Protein AF-A0A7K5H7E7-F1 (afdb_monomer_lite)

Secondary structure (DSSP, 8-state):
-HHHHHHHHHHHHHHHHHHHHHHHHHHHHHHHHHHHHHHHHHHHHHHHHHHHHHHHHTSPP-----------S-----------B-TTT-PBPSSHHHHHHHHHHHT-

Sequence (108 aa):
PQADIYKADFEAERAAREQLHAQREALQEALAQLQLRLESEGAARVRMEEMRNRHSELRPPAAAGGFGALPAPLRAPPEEQPDLCCPKCQYKAPDMDTLQIHVMDCIK

Radius of gyration: 29.77 Å; chains: 1; bounding box: 53×36×92 Å

Foldseek 3Di:
DVVVVVVVVVVVVVVVVVVVVVVVVVVVVVVVVVVVVVVVVVVVVVVVVVVVVVVVVPDPPPDDDDDDDDDDPDDDPPPPVPQLAQPQPRDGDPDVVRSVVVNVVRVD

pLDDT: mean 81.36, std 20.47, range [34.16, 98.75]

InterPro domains:
  IPR032419 NF-kappa-B essential modulator NEMO, CC2-LZ domain [PF16516] (2-38)
  IPR034735 NEMO, Zinc finger [PS51801] (78-108)
  IPR051301 Optineurin/NF-kappa-B Essential Modulator [PTHR31553] (2-107)

Organism: NCBI:txid1352770

Structure (mmCIF, N/CA/C/O backbone):
data_AF-A0A7K5H7E7-F1
#
_entry.id   AF-A0A7K5H7E7-F1
#
loop_
_atom_site.group_PDB
_atom_site.id
_atom_site.type_symbol
_atom_site.label_atom_id
_atom_site.label_alt_id
_atom_site.label_comp_id
_atom_site.label_asym_id
_atom_site.label_entity_id
_atom_site.label_seq_id
_atom_site.pdbx_PDB_ins_code
_atom_site.Cartn_x
_atom_site.Cartn_y
_atom_site.Cartn_z
_atom_site.occupancy
_atom_site.B_iso_or_equiv
_atom_site.auth_seq_id
_atom_site.auth_comp_id
_atom_site.auth_asym_id
_atom_site.auth_atom_id
_atom_site.pdbx_PDB_model_num
ATOM 1 N N . PRO A 1 1 ? -24.835 -1.617 33.616 1.00 86.38 1 PRO A N 1
ATOM 2 C CA . PRO A 1 1 ? -23.808 -1.591 34.684 1.00 86.38 1 PRO A CA 1
ATOM 3 C C . PRO A 1 1 ? -22.413 -1.335 34.102 1.00 86.38 1 PRO A C 1
ATOM 5 O O . PRO A 1 1 ? -22.262 -1.409 32.890 1.00 86.38 1 PRO A O 1
ATOM 8 N N . GLN A 1 2 ? -21.395 -1.068 34.928 1.00 92.88 2 GLN A N 1
ATOM 9 C CA . GLN A 1 2 ? -20.015 -0.855 34.455 1.00 92.88 2 GLN A CA 1
ATOM 10 C C . GLN A 1 2 ? -19.503 -2.017 33.570 1.00 92.88 2 GLN A C 1
ATOM 12 O O . GLN A 1 2 ? -18.801 -1.790 32.592 1.00 92.88 2 GLN A O 1
ATOM 17 N N . ALA A 1 3 ? -19.928 -3.251 33.862 1.00 95.69 3 ALA A N 1
ATOM 18 C CA . ALA A 1 3 ? -19.600 -4.440 33.073 1.00 95.69 3 ALA A CA 1
ATOM 19 C C . ALA A 1 3 ? -20.118 -4.390 31.622 1.00 95.69 3 ALA A C 1
ATOM 21 O O . ALA A 1 3 ? -19.424 -4.841 30.715 1.00 95.69 3 ALA A O 1
ATOM 22 N N . ASP A 1 4 ? -21.302 -3.815 31.388 1.00 96.56 4 ASP A N 1
ATOM 23 C CA . ASP A 1 4 ? -21.872 -3.721 30.036 1.00 96.56 4 ASP A CA 1
ATOM 24 C C . ASP A 1 4 ? -21.140 -2.677 29.193 1.00 96.56 4 ASP A C 1
ATOM 26 O O . ASP A 1 4 ? -20.968 -2.873 27.995 1.00 96.56 4 ASP A O 1
ATOM 30 N N . ILE A 1 5 ? -20.667 -1.598 29.830 1.00 96.69 5 ILE A N 1
ATOM 31 C CA . I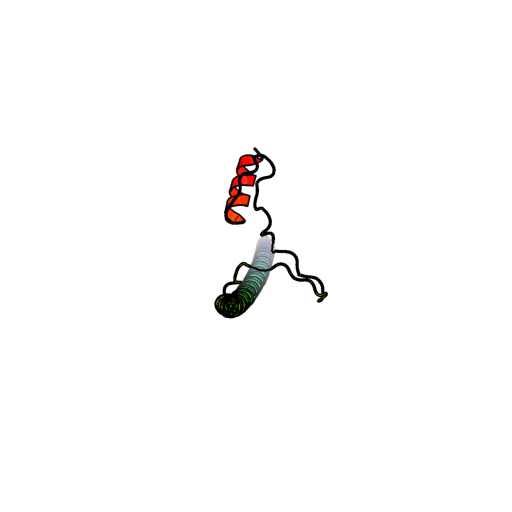LE A 1 5 ? -19.872 -0.555 29.169 1.00 96.69 5 ILE A CA 1
ATOM 32 C C . ILE A 1 5 ? -18.554 -1.158 28.683 1.00 96.69 5 ILE A C 1
ATOM 34 O O . ILE A 1 5 ? -18.241 -1.063 27.504 1.00 96.69 5 ILE A O 1
ATOM 38 N N . TYR A 1 6 ? -17.834 -1.883 29.547 1.00 97.44 6 TYR A N 1
ATOM 39 C CA . TYR A 1 6 ? -16.593 -2.543 29.133 1.00 97.44 6 TYR A CA 1
ATOM 40 C C . TYR A 1 6 ? -16.799 -3.586 28.040 1.00 97.44 6 TYR A C 1
ATOM 42 O O . TYR A 1 6 ? -15.942 -3.743 27.172 1.00 97.44 6 TYR A O 1
ATOM 50 N N . LYS A 1 7 ? -17.922 -4.309 28.071 1.00 98.00 7 LYS A N 1
ATOM 51 C CA . LYS A 1 7 ? -18.250 -5.264 27.015 1.00 98.00 7 LYS A CA 1
ATOM 52 C C . LYS A 1 7 ? -18.471 -4.549 25.679 1.00 98.00 7 LYS A C 1
ATOM 54 O O . LYS A 1 7 ? -17.911 -4.981 24.676 1.00 98.00 7 LYS A O 1
ATOM 59 N N . ALA A 1 8 ? -19.229 -3.454 25.684 1.00 98.25 8 ALA A N 1
ATOM 60 C CA . ALA A 1 8 ? -19.455 -2.640 24.495 1.00 98.25 8 ALA A CA 1
ATOM 61 C C . ALA A 1 8 ? -18.144 -2.049 23.948 1.00 98.25 8 ALA A C 1
ATOM 63 O O . ALA A 1 8 ? -17.880 -2.161 22.754 1.00 98.25 8 ALA A O 1
ATOM 64 N N . ASP A 1 9 ? -17.291 -1.501 24.817 1.00 98.31 9 ASP A N 1
ATOM 65 C CA . ASP A 1 9 ? -15.992 -0.942 24.426 1.00 98.31 9 ASP A CA 1
ATOM 66 C C . ASP A 1 9 ? -15.071 -2.016 23.827 1.00 98.31 9 ASP A C 1
ATOM 68 O O . ASP A 1 9 ? -14.405 -1.786 22.819 1.00 98.31 9 ASP A O 1
ATOM 72 N N . PHE A 1 10 ? -15.061 -3.220 24.403 1.00 98.56 10 PHE A N 1
ATOM 73 C CA . PHE A 1 10 ? -14.285 -4.343 23.880 1.00 98.56 10 PHE A CA 1
ATOM 74 C C . PHE A 1 10 ? -14.773 -4.806 22.501 1.00 98.56 10 PHE A C 1
ATOM 76 O O . PHE A 1 10 ? -13.960 -5.098 21.622 1.00 98.56 10 PHE A O 1
ATOM 83 N N . GLU A 1 11 ? -16.090 -4.882 22.298 1.00 98.44 11 GLU A N 1
ATOM 84 C CA . GLU A 1 11 ? -16.678 -5.230 21.001 1.00 98.44 11 GLU A CA 1
ATOM 85 C C . GLU A 1 11 ? -16.379 -4.155 19.947 1.00 98.44 11 GLU A C 1
ATOM 87 O O . GLU A 1 11 ? -16.005 -4.494 18.822 1.00 98.44 11 GLU A O 1
ATOM 92 N N . ALA A 1 12 ? -16.454 -2.874 20.319 1.00 98.56 12 ALA A N 1
ATOM 93 C CA . ALA A 1 12 ? -16.100 -1.760 19.446 1.00 98.56 12 ALA A CA 1
ATOM 94 C C . ALA A 1 12 ? -14.616 -1.790 19.044 1.00 98.56 12 ALA A C 1
ATOM 96 O O . ALA A 1 12 ? -14.295 -1.697 17.858 1.00 98.56 12 ALA A O 1
ATOM 97 N N . GLU A 1 13 ? -13.712 -1.989 20.006 1.00 98.62 13 GLU A N 1
ATOM 98 C CA . GLU A 1 13 ? -12.269 -2.096 19.756 1.00 98.62 13 GLU A CA 1
ATOM 99 C C . GLU A 1 13 ? -11.940 -3.307 18.870 1.00 98.62 13 GLU A C 1
ATOM 101 O O . GLU A 1 13 ? -11.122 -3.212 17.951 1.00 98.62 13 GLU A O 1
ATOM 106 N N . ARG A 1 14 ? -12.600 -4.452 19.096 1.00 98.62 14 ARG A N 1
ATOM 107 C CA . ARG A 1 14 ? -12.456 -5.631 18.232 1.00 98.62 14 ARG A CA 1
ATOM 108 C C . ARG A 1 14 ? -12.885 -5.319 16.802 1.00 98.62 14 ARG A C 1
ATOM 110 O O . ARG A 1 14 ? -12.111 -5.578 15.884 1.00 98.62 14 ARG A O 1
ATOM 117 N N . ALA A 1 15 ? -14.078 -4.758 16.613 1.00 98.62 15 ALA A N 1
ATOM 118 C CA . ALA A 1 15 ? -14.592 -4.429 15.288 1.00 98.62 15 ALA A CA 1
ATOM 119 C C . ALA A 1 15 ? -13.671 -3.437 14.559 1.00 98.62 15 ALA A C 1
ATOM 121 O O . ALA A 1 15 ? -13.368 -3.626 13.381 1.00 98.62 15 ALA A O 1
ATOM 122 N N . ALA A 1 16 ? -13.155 -2.426 15.265 1.00 98.62 16 ALA A N 1
ATOM 123 C CA . ALA A 1 16 ? -12.189 -1.480 14.712 1.00 98.62 16 ALA A CA 1
ATOM 124 C C . ALA A 1 16 ? -10.892 -2.179 14.267 1.00 98.62 16 ALA A C 1
ATOM 126 O O . ALA A 1 16 ? -10.380 -1.920 13.176 1.00 98.62 16 ALA A O 1
ATOM 127 N N . ARG A 1 17 ? -10.376 -3.114 15.074 1.00 98.69 17 ARG A N 1
ATOM 128 C CA . ARG A 1 17 ? -9.191 -3.907 14.716 1.00 98.69 17 ARG A CA 1
ATOM 129 C C . ARG A 1 17 ? -9.437 -4.801 13.514 1.00 98.69 17 ARG A C 1
ATOM 131 O O . ARG A 1 17 ? -8.601 -4.827 12.618 1.00 98.69 17 ARG A O 1
ATOM 138 N N . GLU A 1 18 ? -10.564 -5.500 13.467 1.00 98.62 18 GLU A N 1
ATOM 139 C CA . GLU A 1 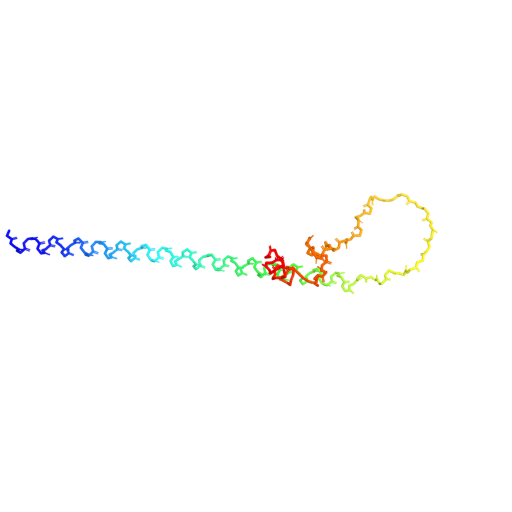18 ? -10.934 -6.351 12.333 1.00 98.62 18 GLU A CA 1
ATOM 140 C C . GLU A 1 18 ? -11.047 -5.532 11.038 1.00 98.62 18 GLU A C 1
ATOM 142 O O . GLU A 1 18 ? -10.499 -5.929 10.012 1.00 98.62 18 GLU A O 1
ATOM 147 N N . GLN A 1 19 ? -11.647 -4.338 11.093 1.00 98.69 19 GLN A N 1
ATOM 148 C CA . GLN A 1 19 ? -11.720 -3.424 9.947 1.00 98.69 19 GLN A CA 1
ATOM 149 C C . GLN A 1 19 ? -10.345 -2.933 9.485 1.00 98.69 19 GLN A C 1
ATOM 151 O O . GLN A 1 19 ? -10.091 -2.850 8.282 1.00 98.69 19 GLN A O 1
ATOM 156 N N . LEU A 1 20 ? -9.449 -2.587 10.414 1.00 98.69 20 LEU A N 1
ATOM 157 C CA . LEU A 1 20 ? -8.081 -2.190 10.074 1.00 98.69 20 LEU A CA 1
ATOM 158 C C . LEU A 1 20 ? -7.293 -3.352 9.469 1.00 98.69 20 LEU A C 1
ATOM 160 O O . LEU A 1 20 ? -6.573 -3.160 8.491 1.00 98.69 20 LEU A O 1
ATOM 164 N N . HIS A 1 21 ? -7.447 -4.556 10.018 1.00 98.69 21 HIS A N 1
ATOM 165 C CA . HIS A 1 21 ? -6.830 -5.761 9.476 1.00 98.69 21 HIS A CA 1
ATOM 166 C C . HIS A 1 21 ? -7.323 -6.061 8.058 1.00 98.69 21 HIS A C 1
ATOM 168 O O . HIS A 1 21 ? -6.492 -6.263 7.174 1.00 98.69 21 HIS A O 1
ATOM 174 N N . ALA A 1 22 ? -8.633 -5.991 7.817 1.00 98.69 22 ALA A N 1
ATOM 175 C CA . ALA A 1 22 ? -9.212 -6.188 6.492 1.00 98.69 22 ALA A CA 1
ATOM 176 C C . ALA A 1 22 ? -8.699 -5.150 5.477 1.00 98.69 22 ALA A C 1
ATOM 178 O O . ALA A 1 22 ? -8.295 -5.504 4.372 1.00 98.69 22 ALA A O 1
ATOM 179 N N . GLN A 1 23 ? -8.645 -3.867 5.858 1.00 98.75 23 GLN A N 1
ATOM 180 C CA . GLN A 1 23 ? -8.087 -2.813 4.999 1.00 98.75 23 GLN A CA 1
ATOM 181 C C . GLN A 1 23 ? -6.599 -3.032 4.710 1.00 98.75 23 GLN A C 1
ATOM 183 O O . GLN A 1 23 ? -6.159 -2.854 3.575 1.00 98.75 23 GLN A O 1
ATOM 188 N N . ARG A 1 24 ? -5.819 -3.437 5.719 1.00 98.75 24 ARG A N 1
ATOM 189 C CA . ARG A 1 24 ? -4.398 -3.755 5.552 1.00 98.75 24 ARG A CA 1
ATOM 190 C C . ARG A 1 24 ? -4.211 -4.895 4.555 1.00 98.75 24 ARG A C 1
ATOM 192 O O . ARG A 1 24 ? -3.368 -4.773 3.674 1.00 98.75 24 ARG A O 1
ATOM 199 N N . GLU A 1 25 ? -4.976 -5.974 4.689 1.00 98.75 25 GLU A N 1
ATOM 200 C CA . GLU A 1 25 ? -4.896 -7.129 3.788 1.00 98.75 25 GLU A CA 1
ATOM 201 C C . GLU A 1 25 ? -5.276 -6.749 2.355 1.00 98.75 25 GLU A C 1
ATOM 203 O O . GLU A 1 25 ? -4.519 -7.046 1.433 1.00 98.75 25 GLU A O 1
ATOM 208 N N . ALA A 1 26 ? -6.352 -5.978 2.169 1.00 98.69 26 ALA A N 1
ATOM 209 C CA . ALA A 1 26 ? -6.749 -5.479 0.853 1.00 98.69 26 ALA A CA 1
ATOM 210 C C . ALA A 1 26 ? -5.665 -4.600 0.198 1.00 98.69 26 ALA A C 1
ATOM 212 O O . ALA A 1 26 ? -5.372 -4.742 -0.990 1.00 98.69 26 ALA A O 1
ATOM 213 N N . LEU A 1 27 ? -5.032 -3.704 0.965 1.00 98.69 27 LEU A N 1
ATOM 214 C C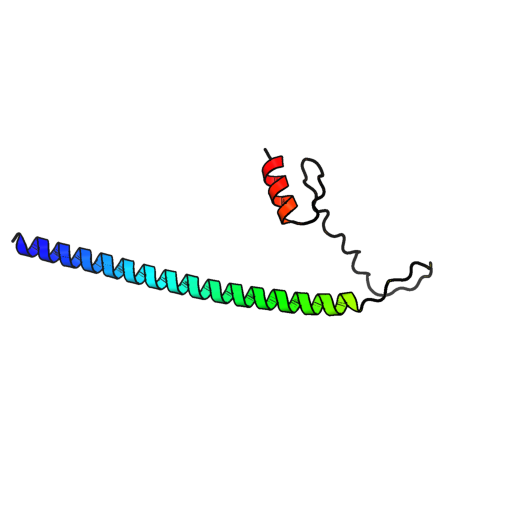A . LEU A 1 27 ? -3.937 -2.867 0.463 1.00 98.69 27 LEU A CA 1
ATOM 215 C C . LEU A 1 27 ? -2.684 -3.687 0.136 1.00 98.69 27 LEU A C 1
ATOM 217 O O . LEU A 1 27 ? -2.032 -3.430 -0.874 1.00 98.69 27 LEU A O 1
ATOM 221 N N . GLN A 1 28 ? -2.345 -4.672 0.969 1.00 98.75 28 GLN A N 1
ATOM 222 C CA . GLN A 1 28 ? -1.223 -5.578 0.717 1.00 98.75 28 GLN A CA 1
ATOM 223 C C . GLN A 1 28 ? -1.438 -6.382 -0.568 1.00 98.75 28 GLN A C 1
ATOM 225 O O . GLN A 1 28 ? -0.515 -6.500 -1.374 1.00 98.75 28 GLN A O 1
ATOM 230 N N . GLU A 1 29 ? -2.653 -6.875 -0.795 1.00 98.69 29 GLU A N 1
ATOM 231 C CA . GLU A 1 29 ? -3.002 -7.591 -2.018 1.00 98.69 29 GLU A CA 1
ATOM 232 C C . GLU A 1 29 ? -2.935 -6.679 -3.253 1.00 98.69 29 GLU A C 1
ATOM 234 O O . GLU A 1 29 ? -2.332 -7.048 -4.261 1.00 98.69 29 GLU A O 1
ATOM 239 N N . ALA A 1 30 ? -3.458 -5.451 -3.165 1.00 98.62 30 ALA A N 1
ATOM 240 C CA . ALA A 1 30 ? -3.372 -4.474 -4.251 1.00 98.62 30 ALA A CA 1
ATOM 241 C C . ALA A 1 30 ? -1.917 -4.125 -4.614 1.00 98.62 30 ALA A C 1
ATOM 243 O O . ALA A 1 30 ? -1.572 -4.030 -5.794 1.00 98.62 30 ALA A O 1
ATOM 244 N N . LEU A 1 31 ? -1.044 -3.971 -3.612 1.00 98.69 31 LEU A N 1
ATOM 245 C CA . LEU A 1 31 ? 0.385 -3.748 -3.835 1.00 98.69 31 LEU A CA 1
ATOM 246 C C . LEU A 1 31 ? 1.048 -4.945 -4.520 1.00 98.69 31 LEU A C 1
ATOM 248 O O . LEU A 1 31 ? 1.786 -4.746 -5.484 1.00 98.69 31 LEU A O 1
ATOM 252 N N . ALA A 1 32 ? 0.755 -6.168 -4.076 1.00 98.62 32 ALA A N 1
ATOM 253 C CA . ALA A 1 32 ? 1.293 -7.378 -4.693 1.00 98.62 32 ALA A CA 1
ATOM 254 C C . ALA A 1 32 ? 0.872 -7.497 -6.170 1.00 98.62 32 ALA A C 1
ATOM 256 O O . ALA A 1 32 ? 1.696 -7.798 -7.035 1.00 98.62 32 ALA A O 1
ATOM 257 N N . GLN A 1 33 ? -0.389 -7.189 -6.489 1.00 98.56 33 GLN A N 1
ATOM 258 C CA . GLN A 1 33 ? -0.884 -7.180 -7.870 1.00 98.56 33 GLN A CA 1
ATOM 259 C C . GLN A 1 33 ? -0.175 -6.126 -8.735 1.00 98.56 33 GLN A C 1
ATOM 261 O O . GLN A 1 33 ? 0.212 -6.409 -9.871 1.00 98.56 33 GLN A O 1
ATOM 266 N N . LEU A 1 34 ? 0.022 -4.913 -8.205 1.00 98.25 34 LEU A N 1
ATOM 267 C CA . LEU A 1 34 ? 0.735 -3.841 -8.905 1.00 98.25 34 LEU A CA 1
ATOM 268 C C . LEU A 1 34 ? 2.202 -4.194 -9.163 1.00 98.25 34 LEU A C 1
ATOM 270 O O . LEU A 1 34 ? 2.699 -3.938 -10.259 1.00 98.25 34 LEU A O 1
ATOM 274 N N . GLN A 1 35 ? 2.880 -4.803 -8.188 1.00 98.25 35 GLN A N 1
ATOM 275 C CA . GLN A 1 35 ? 4.256 -5.278 -8.343 1.00 98.25 35 GLN A CA 1
ATOM 276 C C . GLN A 1 35 ? 4.359 -6.311 -9.466 1.00 98.25 35 GLN A C 1
ATOM 278 O O . GLN A 1 35 ? 5.164 -6.142 -10.379 1.00 98.25 35 GLN A O 1
ATOM 283 N N . LEU A 1 36 ? 3.477 -7.312 -9.467 1.00 98.19 36 LEU A N 1
ATOM 284 C CA . LEU A 1 36 ? 3.464 -8.364 -10.484 1.00 98.19 36 LEU A CA 1
ATOM 285 C C . LEU A 1 36 ? 3.190 -7.799 -11.888 1.00 98.19 36 LEU A C 1
ATOM 287 O O . LEU A 1 36 ? 3.810 -8.201 -12.876 1.00 98.19 36 LEU A O 1
ATOM 291 N N . ARG A 1 37 ? 2.305 -6.801 -11.986 1.00 97.69 37 ARG A N 1
ATOM 292 C CA . ARG A 1 37 ? 2.069 -6.077 -13.238 1.00 97.69 37 ARG A CA 1
ATOM 293 C C . ARG A 1 37 ? 3.317 -5.318 -13.692 1.00 97.69 37 ARG A C 1
ATOM 295 O O . ARG A 1 37 ? 3.683 -5.434 -14.860 1.00 97.69 37 ARG A O 1
ATOM 302 N N . LEU A 1 38 ? 3.980 -4.588 -12.798 1.00 96.81 38 LEU A N 1
ATOM 303 C CA . LEU A 1 38 ? 5.192 -3.833 -13.121 1.00 96.81 38 LEU A CA 1
ATOM 304 C C . LEU A 1 38 ? 6.328 -4.754 -13.585 1.00 96.81 38 LEU A C 1
ATOM 306 O O . LEU A 1 38 ? 6.997 -4.450 -14.570 1.00 96.81 38 LEU A O 1
ATOM 310 N N . GLU A 1 39 ? 6.505 -5.905 -12.936 1.00 97.19 39 GLU A N 1
ATOM 311 C CA . GLU A 1 39 ? 7.456 -6.941 -13.355 1.00 97.19 39 GLU A CA 1
ATOM 312 C C . GLU A 1 39 ? 7.132 -7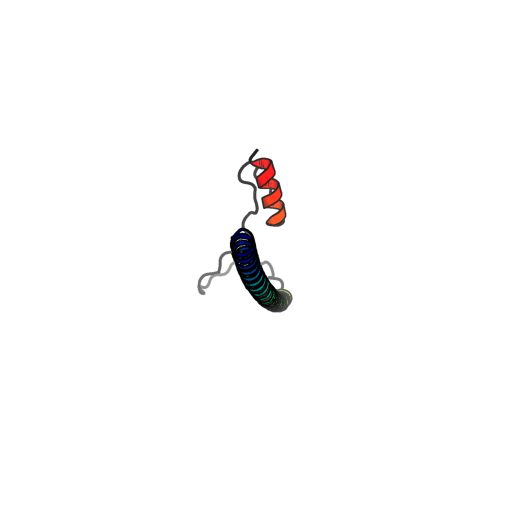.466 -14.757 1.00 97.19 39 GLU A C 1
ATOM 314 O O . GLU A 1 39 ? 8.020 -7.583 -15.603 1.00 97.19 39 GLU A O 1
ATOM 319 N N . SER A 1 40 ? 5.852 -7.728 -15.042 1.00 95.81 40 SER A N 1
ATOM 320 C CA . SER A 1 40 ? 5.418 -8.192 -16.363 1.00 95.81 40 SER A CA 1
ATOM 321 C C . SER A 1 40 ? 5.649 -7.146 -17.463 1.00 95.81 40 SER A C 1
ATOM 323 O O . SER A 1 40 ? 6.126 -7.485 -18.550 1.00 95.81 40 SER A O 1
ATOM 325 N N . GLU A 1 41 ? 5.370 -5.869 -17.176 1.00 95.69 41 GLU A N 1
ATOM 326 C CA . GLU A 1 41 ? 5.604 -4.745 -18.083 1.00 95.69 41 GLU A CA 1
ATOM 327 C C . GLU A 1 41 ? 7.110 -4.520 -18.290 1.00 95.69 41 GLU A C 1
ATOM 329 O O . GLU A 1 41 ? 7.552 -4.324 -19.423 1.00 95.69 41 GLU A O 1
ATOM 334 N N . GLY A 1 42 ? 7.914 -4.623 -17.229 1.00 94.56 42 GLY A N 1
ATOM 335 C CA . GLY A 1 42 ? 9.375 -4.577 -17.290 1.00 94.56 42 GLY A CA 1
ATOM 336 C C . GLY A 1 42 ? 9.947 -5.696 -18.159 1.00 94.56 42 GLY A C 1
ATOM 337 O O . GLY A 1 42 ? 10.708 -5.431 -19.088 1.00 94.56 42 GLY A O 1
ATOM 338 N N . ALA A 1 43 ? 9.503 -6.937 -17.952 1.00 93.38 43 ALA A N 1
ATOM 339 C CA . ALA A 1 43 ? 9.900 -8.076 -18.779 1.00 93.38 43 ALA A CA 1
ATOM 340 C C . ALA A 1 43 ? 9.460 -7.920 -20.247 1.00 93.38 43 ALA A C 1
ATOM 342 O O . ALA A 1 43 ? 10.165 -8.346 -21.164 1.00 93.38 43 ALA A O 1
ATOM 343 N N . ALA A 1 44 ? 8.297 -7.314 -20.508 1.00 93.75 44 ALA A N 1
ATOM 344 C CA . ALA A 1 44 ? 7.866 -6.989 -21.866 1.00 93.75 44 ALA A CA 1
ATOM 345 C C . ALA A 1 44 ? 8.769 -5.927 -22.516 1.00 93.75 44 ALA A C 1
ATOM 347 O O . ALA A 1 44 ? 9.181 -6.109 -23.662 1.00 93.75 44 ALA A O 1
ATOM 348 N N . ARG A 1 45 ? 9.129 -4.862 -21.786 1.00 93.81 45 ARG A N 1
ATOM 349 C CA . ARG A 1 45 ? 10.052 -3.817 -22.262 1.00 93.81 45 ARG A CA 1
ATOM 350 C C . ARG A 1 45 ? 11.429 -4.384 -22.601 1.00 93.81 45 ARG A C 1
ATOM 352 O O . ARG A 1 45 ? 11.898 -4.149 -23.711 1.00 93.81 45 ARG A O 1
ATOM 359 N N . VAL A 1 46 ? 12.015 -5.187 -21.709 1.00 92.56 46 VAL A N 1
ATOM 360 C CA . VAL A 1 46 ? 13.312 -5.851 -21.942 1.00 92.56 46 VAL A CA 1
ATOM 361 C C . VAL A 1 46 ? 13.261 -6.712 -23.207 1.00 92.56 46 VAL A C 1
ATOM 363 O O . VAL A 1 46 ? 14.115 -6.579 -24.078 1.00 92.56 46 VAL A O 1
ATOM 366 N N . ARG A 1 47 ? 12.211 -7.526 -23.383 1.00 92.12 47 ARG A N 1
ATOM 367 C CA . ARG A 1 47 ? 12.042 -8.342 -24.600 1.00 92.12 47 ARG A CA 1
ATOM 368 C C . ARG A 1 47 ? 11.959 -7.507 -25.880 1.00 92.12 47 ARG A C 1
ATOM 370 O O . ARG A 1 47 ? 12.503 -7.909 -26.908 1.00 92.12 47 ARG A O 1
ATOM 377 N N . MET A 1 48 ? 11.279 -6.360 -25.848 1.00 91.06 48 MET A N 1
ATOM 378 C CA . MET A 1 48 ? 11.218 -5.466 -27.012 1.00 91.06 48 MET A CA 1
ATOM 379 C C . MET A 1 48 ? 12.573 -4.819 -27.312 1.00 91.06 48 MET A C 1
ATOM 381 O O . MET A 1 48 ? 12.952 -4.703 -28.477 1.00 91.06 48 MET A O 1
ATOM 385 N N . GLU A 1 49 ? 13.315 -4.430 -26.281 1.00 90.25 49 GLU A N 1
ATOM 386 C CA . GLU A 1 49 ? 14.658 -3.870 -26.414 1.00 90.25 49 GLU A CA 1
ATOM 387 C C . GLU A 1 49 ? 15.657 -4.882 -26.991 1.00 90.25 49 GLU A C 1
ATOM 389 O O . GLU A 1 49 ? 16.402 -4.544 -27.909 1.00 90.25 49 GLU A O 1
ATOM 394 N N . GLU A 1 50 ? 15.607 -6.146 -26.566 1.00 91.69 50 GLU A N 1
ATOM 395 C CA . GLU A 1 50 ? 16.411 -7.221 -27.161 1.00 91.69 50 GLU A CA 1
ATOM 396 C C . GLU A 1 50 ? 16.125 -7.401 -28.660 1.00 91.69 50 GLU A C 1
ATOM 398 O O . GLU A 1 50 ? 17.049 -7.529 -29.468 1.00 91.69 50 GLU A O 1
ATOM 403 N N . MET A 1 51 ? 14.846 -7.388 -29.056 1.00 90.62 51 MET A N 1
ATOM 404 C CA . MET A 1 51 ? 14.453 -7.461 -30.468 1.00 90.62 51 MET A CA 1
ATOM 405 C C . MET A 1 51 ? 14.946 -6.242 -31.253 1.00 90.62 51 MET A C 1
ATOM 407 O O . MET A 1 51 ? 15.400 -6.392 -32.387 1.00 90.62 51 MET A O 1
ATOM 411 N N . ARG A 1 52 ? 14.891 -5.041 -30.663 1.00 87.44 52 ARG A N 1
ATOM 412 C CA . ARG A 1 52 ? 15.428 -3.816 -31.271 1.00 87.44 52 ARG A CA 1
ATOM 413 C C . ARG A 1 52 ? 16.938 -3.923 -31.483 1.00 87.44 52 ARG A C 1
ATOM 415 O O . ARG A 1 52 ? 17.391 -3.673 -32.597 1.00 87.44 52 ARG A O 1
ATOM 422 N N . ASN A 1 53 ? 17.688 -4.361 -30.470 1.00 88.81 53 ASN A N 1
ATOM 423 C CA . ASN A 1 53 ? 19.142 -4.517 -30.556 1.00 88.81 53 ASN A CA 1
ATOM 424 C C . ASN A 1 53 ? 19.555 -5.518 -31.641 1.00 88.81 53 ASN A C 1
ATOM 426 O O . ASN A 1 53 ? 20.438 -5.238 -32.442 1.00 88.81 53 ASN A O 1
ATOM 430 N N . ARG A 1 54 ? 18.884 -6.671 -31.750 1.00 84.94 54 ARG A N 1
ATOM 431 C CA . ARG A 1 54 ? 19.195 -7.643 -32.818 1.00 84.94 54 ARG A CA 1
ATOM 432 C C . ARG A 1 54 ? 19.031 -7.054 -34.221 1.00 84.94 54 ARG A C 1
ATOM 434 O O . ARG A 1 54 ? 19.809 -7.379 -35.111 1.00 84.94 54 ARG A O 1
ATOM 441 N N . HIS A 1 55 ?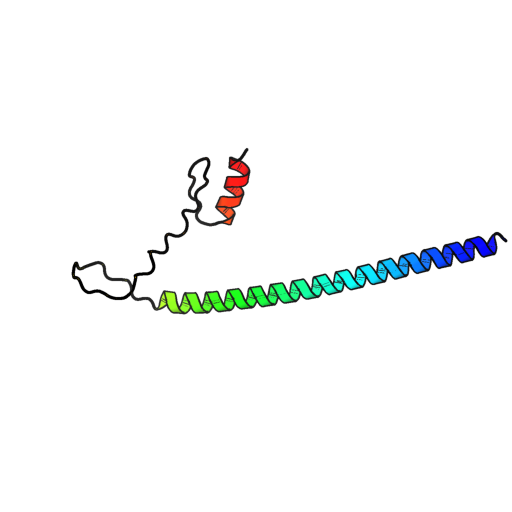 18.037 -6.191 -34.425 1.00 80.56 55 HIS A N 1
ATOM 442 C CA . HIS A 1 55 ? 17.837 -5.518 -35.709 1.00 80.56 55 HIS A CA 1
ATOM 443 C C . HIS A 1 55 ? 18.796 -4.335 -35.925 1.00 80.56 55 HIS A C 1
ATOM 445 O O . HIS A 1 55 ? 19.139 -4.060 -37.075 1.00 80.56 55 HIS A O 1
ATOM 451 N N . SER A 1 56 ? 19.252 -3.649 -34.868 1.00 64.69 56 SER A N 1
ATOM 452 C CA . SER A 1 56 ? 20.257 -2.582 -34.988 1.00 64.69 56 SER A CA 1
ATOM 453 C C . SER A 1 56 ? 21.646 -3.126 -35.324 1.00 64.69 56 SER A C 1
ATOM 455 O O . SER A 1 56 ? 22.318 -2.549 -36.172 1.00 64.69 56 SER A O 1
ATOM 457 N N . GLU A 1 57 ? 22.042 -4.263 -34.745 1.00 61.94 57 GLU A N 1
ATOM 458 C CA . GLU A 1 57 ? 23.331 -4.929 -35.015 1.00 61.94 57 GLU A CA 1
ATOM 459 C C . GLU A 1 57 ? 23.429 -5.504 -36.444 1.00 61.94 57 GLU A C 1
ATOM 461 O O . GLU A 1 57 ? 24.519 -5.721 -36.967 1.00 61.94 57 GLU A O 1
ATOM 466 N N . LEU A 1 58 ? 22.292 -5.727 -37.113 1.00 58.22 58 LEU A N 1
ATOM 467 C CA . LEU A 1 58 ? 22.224 -6.171 -38.511 1.00 58.22 58 LEU A CA 1
ATOM 468 C C . LEU A 1 58 ? 22.104 -5.010 -39.511 1.00 58.22 58 LEU A C 1
ATOM 470 O O . LEU A 1 58 ? 22.048 -5.250 -40.720 1.00 58.22 58 LEU A O 1
ATOM 474 N N . ARG A 1 59 ? 22.054 -3.752 -39.046 1.00 51.59 59 ARG A N 1
ATOM 475 C CA . ARG A 1 59 ? 22.013 -2.588 -39.936 1.00 51.59 59 ARG A CA 1
ATOM 476 C C . ARG A 1 59 ? 23.398 -2.409 -40.573 1.00 51.59 59 ARG A C 1
ATOM 478 O O . ARG A 1 59 ? 24.353 -2.127 -39.852 1.00 51.59 59 ARG A O 1
ATOM 485 N N . PRO A 1 60 ? 23.543 -2.538 -41.907 1.00 45.31 60 PRO A N 1
ATOM 486 C CA . PRO A 1 60 ? 24.834 -2.339 -42.555 1.00 45.31 60 PRO A CA 1
ATOM 487 C C . PRO A 1 60 ? 25.322 -0.907 -42.288 1.00 45.31 60 PRO A C 1
ATOM 489 O O . PRO A 1 60 ? 24.489 0.010 -42.293 1.00 45.31 60 PRO A O 1
ATOM 492 N N . PRO A 1 61 ? 26.633 -0.674 -42.084 1.00 44.34 61 PRO A N 1
ATOM 493 C CA . PRO A 1 61 ? 27.154 0.679 -41.970 1.00 44.34 61 PRO A CA 1
ATOM 494 C C . PRO A 1 61 ? 26.812 1.421 -43.262 1.00 44.34 61 PRO A C 1
ATOM 496 O O . PRO A 1 61 ? 27.197 1.007 -44.356 1.00 44.34 61 PRO A O 1
ATOM 499 N N . ALA A 1 62 ? 26.025 2.489 -43.138 1.00 48.75 62 ALA A N 1
ATOM 500 C CA . ALA A 1 62 ? 25.658 3.323 -44.268 1.00 48.75 62 ALA A CA 1
ATOM 501 C C . ALA A 1 62 ? 26.942 3.919 -44.859 1.00 48.75 62 ALA A C 1
ATOM 503 O O . ALA A 1 62 ? 27.568 4.791 -44.256 1.00 48.75 62 ALA A O 1
ATOM 504 N N . ALA A 1 63 ? 27.349 3.415 -46.023 1.00 41.03 63 ALA A N 1
ATOM 505 C CA . ALA A 1 63 ? 28.433 3.991 -46.794 1.00 41.03 63 ALA A CA 1
ATOM 506 C C . ALA A 1 63 ? 28.080 5.448 -47.123 1.00 41.03 63 ALA A C 1
ATOM 508 O O . ALA A 1 63 ? 27.052 5.740 -47.735 1.00 41.03 63 ALA A O 1
ATOM 509 N N . ALA A 1 64 ? 28.941 6.360 -46.680 1.00 51.06 64 ALA A N 1
ATOM 510 C CA . ALA A 1 64 ? 28.931 7.745 -47.100 1.00 51.06 64 ALA A CA 1
ATOM 511 C C . ALA A 1 64 ? 29.162 7.816 -48.618 1.00 51.06 64 ALA A C 1
ATOM 513 O O . ALA A 1 64 ? 30.174 7.323 -49.111 1.00 51.06 64 ALA A O 1
ATOM 514 N N . GLY A 1 65 ? 28.255 8.459 -49.355 1.00 41.38 65 GLY A N 1
ATOM 515 C CA . GLY A 1 65 ? 28.522 8.883 -50.728 1.00 41.38 65 GLY A CA 1
ATOM 516 C C . GLY A 1 65 ? 27.308 8.867 -51.651 1.00 41.38 65 GLY A C 1
ATOM 517 O O . GLY A 1 65 ? 26.602 7.871 -51.747 1.00 41.38 65 GLY A O 1
ATOM 518 N N . GLY A 1 66 ? 27.134 9.963 -52.394 1.00 34.16 66 GLY A N 1
ATOM 519 C CA . GLY A 1 66 ? 26.439 9.945 -53.683 1.00 34.16 66 GLY A CA 1
ATOM 520 C C . GLY A 1 66 ? 25.163 10.776 -53.760 1.00 34.16 66 GLY A C 1
ATOM 521 O O . GLY A 1 66 ? 24.087 10.336 -53.375 1.00 34.16 66 GLY A O 1
ATOM 522 N N . PHE A 1 67 ? 25.292 11.966 -54.345 1.00 44.69 67 PHE A N 1
ATOM 523 C CA . PHE A 1 67 ? 24.205 12.703 -54.987 1.00 44.69 67 PHE A CA 1
ATOM 524 C C . PHE A 1 67 ? 23.511 11.828 -56.050 1.00 44.69 67 PHE A C 1
ATOM 526 O O . PHE A 1 67 ? 24.191 11.243 -56.890 1.00 44.69 67 PHE A O 1
ATOM 533 N N . GLY A 1 68 ? 22.174 11.793 -56.073 1.00 36.09 68 GLY A N 1
ATOM 534 C CA . GLY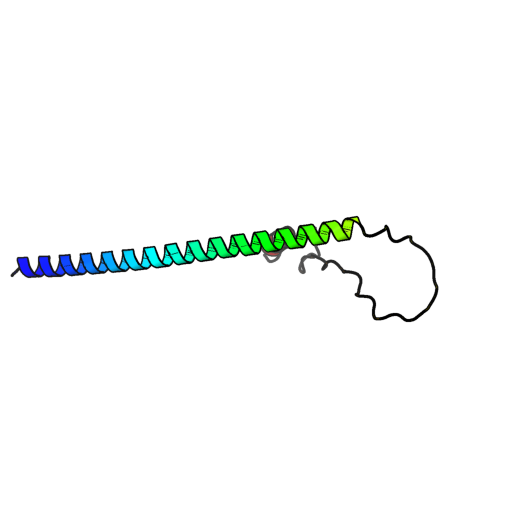 A 1 68 ? 21.412 11.174 -57.165 1.00 36.09 68 GLY A CA 1
ATOM 535 C C . GLY A 1 68 ? 19.937 10.959 -56.824 1.00 36.09 68 GLY A C 1
ATOM 536 O O . GLY A 1 68 ? 19.608 10.196 -55.926 1.00 36.09 68 GLY A O 1
ATOM 537 N N . ALA A 1 69 ? 19.060 11.679 -57.521 1.00 53.47 69 ALA A N 1
ATOM 538 C CA . ALA A 1 69 ? 17.612 11.747 -57.328 1.00 53.47 69 ALA A CA 1
ATOM 539 C C . ALA A 1 69 ? 16.861 10.435 -57.632 1.00 53.47 69 ALA A C 1
ATOM 541 O O . ALA A 1 69 ? 17.237 9.764 -58.582 1.00 53.47 69 ALA A O 1
ATOM 542 N N . LEU A 1 70 ? 15.777 10.148 -56.885 1.00 39.75 70 LEU A N 1
ATOM 543 C CA . LEU A 1 70 ? 14.472 9.574 -57.305 1.00 39.75 70 LEU A CA 1
ATOM 544 C C . LEU A 1 70 ? 13.491 9.572 -56.091 1.00 39.75 70 LEU A C 1
ATOM 546 O O . LEU A 1 70 ? 13.961 9.523 -54.951 1.00 39.75 70 LEU A O 1
ATOM 550 N N . PRO A 1 71 ? 12.152 9.663 -56.278 1.00 57.75 71 PRO A N 1
ATOM 551 C CA . PRO A 1 71 ? 11.207 9.914 -55.187 1.00 57.75 71 PRO A CA 1
ATOM 552 C C . PRO A 1 71 ? 10.682 8.600 -54.582 1.00 57.75 71 PRO A C 1
ATOM 554 O O . PRO A 1 71 ? 10.031 7.810 -55.259 1.00 57.75 71 PRO A O 1
ATOM 557 N N . ALA A 1 72 ? 10.939 8.371 -53.295 1.00 44.72 72 ALA A N 1
ATOM 558 C CA . ALA A 1 72 ? 10.395 7.255 -52.515 1.00 44.72 72 ALA A CA 1
ATOM 559 C C . ALA A 1 72 ? 9.962 7.775 -51.128 1.00 44.72 72 ALA A C 1
ATOM 561 O O . ALA A 1 72 ? 10.489 8.802 -50.687 1.00 44.72 72 ALA A O 1
ATOM 562 N N . PRO A 1 73 ? 8.949 7.152 -50.492 1.00 43.41 73 PRO A N 1
ATOM 563 C CA . PRO A 1 73 ? 8.059 7.804 -49.537 1.00 43.41 73 PRO A CA 1
ATOM 564 C C . PRO A 1 73 ? 8.824 8.298 -48.313 1.00 43.41 73 PRO A C 1
ATOM 566 O O . PRO A 1 73 ? 9.783 7.663 -47.881 1.00 43.41 73 PRO A O 1
ATOM 569 N N . LEU A 1 74 ? 8.389 9.465 -47.827 1.00 48.47 74 LEU A N 1
ATOM 570 C CA . LEU A 1 74 ? 8.998 10.290 -46.788 1.00 48.47 74 LEU A CA 1
ATOM 571 C C . LEU A 1 74 ? 9.942 9.514 -45.862 1.00 48.47 74 LEU A C 1
ATOM 573 O O . LEU A 1 74 ? 9.510 8.731 -45.016 1.00 48.47 74 LEU A O 1
ATOM 577 N N . ARG A 1 75 ? 11.240 9.810 -46.011 1.00 43.31 75 ARG A N 1
ATOM 578 C CA . ARG A 1 75 ? 12.253 9.652 -44.967 1.00 43.31 75 ARG A CA 1
ATOM 579 C C . ARG A 1 75 ? 11.618 10.006 -43.623 1.00 43.31 75 ARG A C 1
ATOM 581 O O . ARG A 1 75 ? 11.217 11.153 -43.427 1.00 43.31 75 ARG A O 1
ATOM 588 N N . ALA A 1 76 ? 11.572 9.043 -42.706 1.00 41.97 76 ALA A N 1
ATOM 589 C CA . ALA A 1 76 ? 11.544 9.387 -41.295 1.00 41.97 76 ALA A CA 1
ATOM 590 C C . ALA A 1 76 ? 12.706 10.374 -41.058 1.00 41.97 76 ALA A C 1
ATOM 592 O O . ALA A 1 76 ? 13.797 10.141 -41.605 1.00 41.97 76 ALA A O 1
ATOM 593 N N . PRO A 1 77 ? 12.483 11.495 -40.349 1.00 43.53 77 PRO A N 1
ATOM 594 C CA . PRO A 1 77 ? 13.560 12.413 -40.007 1.00 43.53 77 PRO A CA 1
ATOM 595 C C . PRO A 1 77 ? 14.704 11.633 -39.344 1.00 43.53 77 PRO A C 1
ATOM 597 O O . PRO A 1 77 ? 14.449 10.559 -38.786 1.00 43.53 77 PRO A O 1
ATOM 600 N N . PRO A 1 78 ? 15.960 12.122 -39.403 1.00 46.94 78 PRO A N 1
ATOM 601 C CA . PRO A 1 78 ? 16.977 11.616 -38.487 1.00 46.94 78 PRO A CA 1
ATOM 602 C C . PRO A 1 78 ? 16.342 11.579 -37.097 1.00 46.94 78 PRO A C 1
ATOM 604 O O . PRO A 1 78 ? 15.646 12.525 -36.732 1.00 46.94 78 PRO A O 1
ATOM 607 N N . GLU A 1 79 ? 16.503 10.481 -36.360 1.00 49.12 79 GLU A N 1
ATOM 608 C CA . GLU A 1 79 ? 16.236 10.512 -34.928 1.00 49.12 79 GLU A CA 1
ATOM 609 C C . GLU A 1 79 ? 17.232 11.519 -34.344 1.00 49.12 79 GLU A C 1
ATOM 611 O O . GLU A 1 79 ? 18.347 11.178 -33.952 1.00 49.12 79 GLU A O 1
ATOM 616 N N . GLU A 1 80 ? 16.857 12.799 -34.399 1.00 53.47 80 GLU A N 1
ATOM 617 C CA . GLU A 1 80 ? 17.302 13.846 -33.507 1.00 53.47 80 GLU A CA 1
ATOM 618 C C . GLU A 1 80 ? 16.939 13.303 -32.135 1.00 53.47 80 GLU A C 1
ATOM 620 O O . GLU A 1 80 ? 15.825 13.487 -31.644 1.00 53.47 80 GLU A O 1
ATOM 625 N N . GLN A 1 81 ? 17.857 12.506 -31.576 1.00 51.22 81 GLN A N 1
ATOM 626 C CA . GLN A 1 81 ? 17.870 12.188 -30.163 1.00 51.22 81 GLN A CA 1
ATOM 627 C C . GLN A 1 81 ? 17.579 13.520 -29.483 1.00 51.22 81 GLN A C 1
ATOM 629 O O . GLN A 1 81 ? 18.333 14.465 -29.746 1.00 51.22 81 GLN A O 1
ATOM 634 N N . PRO A 1 82 ? 16.445 13.644 -28.767 1.00 61.06 82 PRO A N 1
ATOM 635 C CA . PRO A 1 82 ? 16.008 14.930 -28.255 1.00 61.06 82 PRO A CA 1
ATOM 636 C C . PRO A 1 82 ? 17.205 15.531 -27.544 1.00 61.06 82 PRO A C 1
ATOM 638 O O . PRO A 1 82 ? 17.804 14.844 -26.720 1.00 61.06 82 PRO A O 1
ATOM 641 N N . ASP A 1 83 ? 17.624 16.737 -27.936 1.00 66.81 83 ASP A N 1
ATOM 642 C CA . ASP A 1 83 ? 18.756 17.393 -27.295 1.00 66.81 83 ASP A CA 1
ATOM 643 C C . ASP A 1 83 ? 18.417 17.462 -25.804 1.00 66.81 83 ASP A C 1
ATOM 645 O O . ASP A 1 83 ? 17.564 18.245 -25.379 1.00 66.81 83 ASP A O 1
ATOM 649 N N . LEU A 1 84 ? 19.024 16.572 -25.013 1.00 80.06 84 LEU A N 1
ATOM 650 C CA . LEU A 1 84 ? 18.788 16.451 -23.582 1.00 80.06 84 LEU A CA 1
ATOM 651 C C . LEU A 1 84 ? 19.540 17.590 -22.904 1.00 80.06 84 LEU A C 1
ATOM 653 O O . LEU A 1 84 ? 20.542 17.394 -22.221 1.00 80.06 84 LEU A O 1
ATOM 657 N N . CYS A 1 85 ? 19.095 18.811 -23.182 1.00 88.69 85 CYS A N 1
ATOM 658 C CA . CYS A 1 85 ? 19.730 20.031 -22.744 1.00 88.69 85 CYS A CA 1
ATOM 659 C C . CYS A 1 85 ? 18.891 20.749 -21.693 1.00 88.69 85 CYS A C 1
ATOM 661 O O . CYS A 1 85 ? 17.673 20.888 -21.810 1.00 88.69 85 CYS A O 1
ATOM 663 N N . CYS A 1 86 ? 19.563 21.242 -20.657 1.00 88.81 86 CYS A N 1
ATOM 664 C CA . CYS A 1 86 ? 18.925 22.049 -19.630 1.00 88.81 86 CYS A CA 1
ATOM 665 C C . CYS A 1 86 ? 18.509 23.406 -20.217 1.00 88.81 86 CYS A C 1
ATOM 667 O O . CYS A 1 86 ? 19.371 24.124 -20.728 1.00 88.81 86 CYS A O 1
ATOM 669 N N . PRO A 1 87 ? 17.242 23.837 -20.099 1.00 83.69 87 PRO A N 1
ATOM 670 C CA . PRO A 1 87 ? 16.796 25.097 -20.695 1.00 83.69 87 PRO A CA 1
ATOM 671 C C . PRO A 1 87 ? 17.421 26.340 -20.041 1.00 83.69 87 PRO A C 1
ATOM 673 O O . PRO A 1 87 ? 17.395 27.415 -20.634 1.00 83.69 87 PRO A O 1
ATOM 676 N N . LYS A 1 88 ? 18.000 26.219 -18.835 1.00 85.69 88 LYS A N 1
ATOM 677 C CA . LYS A 1 88 ? 18.614 27.350 -18.120 1.00 85.69 88 LYS A CA 1
ATOM 678 C C . LYS A 1 88 ? 20.043 27.639 -18.578 1.00 85.69 88 LYS A C 1
ATOM 680 O O . LYS A 1 88 ? 20.410 28.794 -18.755 1.00 85.69 88 LYS A O 1
ATOM 685 N N . CYS A 1 89 ? 20.858 26.601 -18.740 1.00 89.88 89 CYS A N 1
ATOM 686 C CA . CYS A 1 89 ? 22.301 26.734 -18.975 1.00 89.88 89 CYS A CA 1
ATOM 687 C C . CYS A 1 89 ? 22.791 25.978 -20.217 1.00 89.88 89 CYS A C 1
ATOM 689 O O . CYS A 1 89 ? 23.987 25.971 -20.488 1.00 89.88 89 CYS A O 1
ATOM 691 N N . GLN A 1 90 ? 21.881 25.337 -20.958 1.00 85.81 90 GLN A N 1
ATOM 692 C CA . GLN A 1 90 ? 22.156 24.570 -22.179 1.00 85.81 90 GLN A CA 1
ATOM 693 C C . GLN A 1 90 ? 23.146 23.410 -21.976 1.00 85.81 90 GLN A C 1
ATOM 695 O O . GLN A 1 90 ? 23.734 22.911 -22.933 1.00 85.81 90 GLN A O 1
ATOM 700 N N . TYR A 1 91 ? 23.301 22.935 -20.734 1.00 85.50 91 TYR A N 1
ATOM 701 C CA . TYR A 1 91 ? 24.076 21.738 -20.418 1.00 85.50 91 TYR A CA 1
ATOM 702 C C . TYR A 1 91 ? 23.478 20.518 -21.121 1.00 85.50 91 TYR A C 1
ATOM 704 O O . TYR A 1 91 ? 22.314 20.206 -20.875 1.00 85.50 91 TYR A O 1
ATOM 712 N N . LYS A 1 92 ? 24.269 19.843 -21.967 1.00 86.81 92 LYS A N 1
ATOM 713 C CA . LYS A 1 92 ? 23.879 18.608 -22.659 1.00 86.81 92 LYS A CA 1
ATOM 714 C C . LYS A 1 92 ? 24.184 17.394 -21.786 1.00 86.81 92 LYS A C 1
ATOM 716 O O . LYS A 1 92 ? 25.348 17.116 -21.498 1.00 86.81 92 LYS A O 1
ATOM 721 N N . ALA A 1 93 ? 23.140 16.679 -21.395 1.00 81.56 93 ALA A N 1
ATOM 722 C CA . ALA A 1 93 ? 23.230 15.441 -20.644 1.00 81.56 93 ALA A CA 1
ATOM 723 C C . ALA A 1 93 ? 23.246 14.223 -21.591 1.00 81.56 93 ALA A C 1
ATOM 725 O O . ALA A 1 93 ? 22.598 14.256 -22.639 1.00 81.56 93 ALA A O 1
ATOM 726 N N . PRO A 1 94 ? 23.968 13.146 -21.237 1.00 82.69 94 PRO A N 1
ATOM 727 C CA . PRO A 1 94 ? 24.003 11.912 -22.024 1.00 82.69 94 PRO A CA 1
ATOM 728 C C . PRO A 1 94 ? 22.732 11.056 -21.882 1.00 82.69 94 PRO A C 1
ATOM 730 O O . PRO A 1 94 ? 22.485 10.198 -22.724 1.00 82.69 94 PRO A O 1
ATOM 733 N N . ASP A 1 95 ? 21.928 11.286 -20.843 1.00 83.38 95 ASP A N 1
ATOM 734 C CA . ASP A 1 95 ? 20.699 10.553 -20.546 1.00 83.38 95 ASP A CA 1
ATOM 735 C C . ASP A 1 95 ? 19.705 11.428 -19.754 1.00 83.38 95 ASP A C 1
ATOM 737 O O . ASP A 1 95 ? 20.029 12.528 -19.289 1.00 83.38 95 ASP A O 1
ATOM 741 N N . MET A 1 96 ? 18.464 10.947 -19.646 1.00 85.50 96 MET A N 1
ATOM 742 C CA . MET A 1 96 ? 17.353 11.690 -19.051 1.00 85.50 96 MET A CA 1
ATOM 743 C C . MET A 1 96 ? 17.547 11.892 -17.541 1.00 85.50 96 MET A C 1
ATOM 745 O O . MET A 1 96 ? 17.342 13.003 -17.053 1.00 85.50 96 MET A O 1
ATOM 749 N N . ASP A 1 97 ? 18.010 10.876 -16.812 1.00 88.81 97 ASP A N 1
ATOM 750 C CA . ASP A 1 97 ? 18.185 10.931 -15.355 1.00 88.81 97 ASP A CA 1
ATOM 751 C C . ASP A 1 97 ? 19.230 11.989 -14.971 1.00 88.81 97 ASP A C 1
ATOM 753 O O . ASP A 1 97 ? 18.995 12.827 -14.093 1.00 88.81 97 ASP A O 1
ATOM 757 N N . THR A 1 98 ? 20.345 12.031 -15.707 1.00 88.94 98 THR A N 1
ATOM 758 C CA . THR A 1 98 ? 21.383 13.061 -15.576 1.00 88.94 98 THR A CA 1
ATOM 759 C C . THR A 1 98 ? 20.822 14.460 -15.847 1.00 88.94 98 THR A C 1
ATOM 761 O O . THR A 1 98 ? 21.127 15.404 -15.108 1.00 88.94 98 THR A O 1
ATOM 764 N N . LEU A 1 99 ? 19.962 14.614 -16.862 1.00 90.81 99 LEU A N 1
ATOM 765 C CA . LEU A 1 99 ? 19.291 15.886 -17.131 1.00 90.81 99 LEU A CA 1
ATOM 766 C C . LEU A 1 99 ? 18.343 16.280 -15.993 1.00 90.81 99 LEU A C 1
ATOM 768 O O . LEU A 1 99 ? 18.312 17.446 -15.613 1.00 90.81 99 LEU A O 1
ATOM 772 N N . GLN A 1 100 ? 17.585 15.343 -15.428 1.00 89.25 100 GLN A N 1
ATOM 773 C CA . GLN A 1 100 ? 16.602 15.625 -14.379 1.00 89.25 100 GLN A CA 1
ATOM 774 C C . GLN A 1 100 ? 17.251 16.095 -13.084 1.00 89.25 100 GLN A C 1
ATOM 776 O O . GLN A 1 100 ? 16.811 17.093 -12.508 1.00 89.25 100 GLN A O 1
ATOM 781 N N . ILE A 1 101 ? 18.307 15.399 -12.652 1.00 91.06 101 ILE A N 1
ATOM 782 C CA . ILE A 1 101 ? 19.106 15.787 -11.485 1.00 91.06 101 ILE A CA 1
ATOM 783 C C . ILE A 1 101 ? 19.656 17.196 -11.712 1.00 91.06 101 ILE A C 1
ATOM 785 O O . ILE A 1 101 ? 19.457 18.090 -10.890 1.00 91.06 101 ILE A O 1
ATOM 789 N N . HIS A 1 102 ? 20.267 17.420 -12.876 1.00 92.44 102 HIS A N 1
ATOM 790 C CA . HIS A 1 102 ? 20.841 18.710 -13.222 1.00 92.44 102 HIS A CA 1
ATOM 791 C C . HIS A 1 102 ? 19.791 19.830 -13.257 1.00 92.44 102 HIS A C 1
ATOM 793 O O . HIS A 1 102 ? 20.018 20.892 -12.689 1.00 92.44 102 HIS A O 1
ATOM 799 N N . VAL A 1 103 ? 18.640 19.618 -13.899 1.00 91.69 103 VAL A N 1
ATOM 800 C CA . VAL A 1 103 ? 17.552 20.604 -14.002 1.00 91.69 103 VAL A CA 1
ATOM 801 C C . VAL A 1 103 ? 16.998 20.949 -12.618 1.00 91.69 103 VAL A C 1
ATOM 803 O O . VAL A 1 103 ? 16.772 22.123 -12.330 1.00 91.69 103 VAL A O 1
ATOM 806 N N . MET A 1 104 ? 16.839 19.966 -11.731 1.00 89.75 104 MET A N 1
ATOM 807 C CA . MET A 1 104 ? 16.368 20.179 -10.358 1.00 89.75 104 MET A CA 1
ATOM 808 C C . MET A 1 104 ? 17.327 21.040 -9.512 1.00 89.75 104 MET A C 1
ATOM 810 O O . MET A 1 104 ? 16.889 21.780 -8.624 1.00 89.75 104 MET A O 1
ATOM 814 N N . ASP A 1 105 ? 18.629 20.977 -9.784 1.00 87.44 105 ASP A N 1
ATOM 815 C CA . ASP A 1 105 ? 19.626 21.831 -9.134 1.00 87.44 105 ASP A CA 1
ATOM 816 C C . ASP A 1 105 ? 19.819 23.166 -9.842 1.00 87.44 105 ASP A C 1
ATOM 818 O O . ASP A 1 105 ? 19.992 24.191 -9.188 1.00 87.44 105 ASP A O 1
ATOM 822 N N . CYS A 1 106 ? 19.710 23.181 -11.166 1.00 86.31 106 CYS A N 1
ATOM 823 C CA . CYS A 1 106 ? 19.839 24.390 -11.953 1.00 86.31 106 CYS A CA 1
ATOM 824 C C . CYS A 1 106 ? 18.623 25.303 -11.853 1.00 86.31 106 CYS A C 1
ATOM 826 O O . CYS A 1 106 ? 18.810 26.493 -12.011 1.00 86.31 106 CYS A O 1
ATOM 828 N N . ILE A 1 107 ? 17.399 24.834 -11.596 1.00 78.12 107 ILE A N 1
ATOM 829 C CA . ILE A 1 107 ? 16.225 25.728 -11.476 1.00 78.12 107 ILE A CA 1
ATOM 830 C C . ILE A 1 107 ? 16.249 26.576 -10.188 1.00 78.12 107 ILE A C 1
ATOM 832 O O . ILE A 1 107 ? 15.543 27.581 -10.117 1.00 78.12 107 ILE A O 1
ATOM 836 N N . LYS A 1 108 ? 17.084 26.222 -9.205 1.00 64.94 108 LYS A N 1
ATOM 837 C CA . LYS A 1 108 ? 17.369 27.089 -8.053 1.00 64.94 108 LYS A CA 1
ATOM 838 C C . LYS A 1 108 ? 18.123 28.353 -8.494 1.00 64.94 108 LYS A C 1
ATOM 840 O O . LYS A 1 108 ? 17.884 29.404 -7.868 1.00 64.94 108 LYS A O 1
#